Protein AF-A0A388PCB8-F1 (afdb_monomer)

Nearest PDB structures (foldseek):
  5nhk-assembly1_B  TM=7.273E-01  e=2.411E-04  Francisella tularensis
  5nbc-assembly1_D  TM=7.310E-01  e=4.867E-04  Francisella tularensis
  5nbc-assembly1_C  TM=7.295E-01  e=1.116E-03  Francisella tularensis
  2xig-assembly1_C  TM=7.421E-01  e=2.113E-03  Helicobacter pylori 26695
  2w57-assembly1_B  TM=7.264E-01  e=1.860E-03  Vibrio cholerae

Mean predicted aligned error: 13.51 Å

Foldseek 3Di:
DDDDDDDDDDDPDDDDPPDDDDDPQPDPPPPPDPDDDDDPVNVVVVQVVCCVVVQWPWDDDPPDDIDIGRPPDFDWAWEAAPPPRDIGTDHPPVRGPDPQDDPDPPPDDRPDDYDYHYHHDPVRVVVVD

Secondary structure (DSSP, 8-state):
----PPPPPPP--S----------------------S--HHHHHHHHHHHHHTTSSEEE--TTS--EEES--SS-EEEEEETTT--EEEEE-TTSSS-TT--S--TT--------EEEE--HHHHHHT-

Radius of gyration: 19.7 Å; Cα contacts (8 Å, |Δi|>4): 106; chains: 1; bounding box: 70×46×38 Å

pLDDT: mean 71.59, std 19.59, range [32.31, 94.56]

Structure (mmCIF, N/CA/C/O backbone):
data_AF-A0A388PCB8-F1
#
_entry.id   AF-A0A388PCB8-F1
#
loop_
_atom_site.group_PDB
_atom_site.id
_atom_site.type_symbol
_atom_site.label_atom_id
_atom_site.label_alt_id
_atom_site.label_comp_id
_atom_site.label_asym_id
_atom_site.label_entity_id
_atom_site.label_seq_id
_atom_site.pdbx_PDB_ins_code
_atom_site.Cartn_x
_atom_site.Cartn_y
_atom_site.Cartn_z
_atom_site.occupancy
_atom_site.B_iso_or_equiv
_atom_site.auth_seq_id
_atom_site.auth_comp_id
_atom_site.auth_asym_id
_atom_site.auth_atom_id
_atom_site.pdbx_PDB_model_num
ATOM 1 N N . MET A 1 1 ? 46.862 5.031 -2.424 1.00 42.44 1 MET A N 1
ATOM 2 C CA . MET A 1 1 ? 46.279 6.167 -3.170 1.00 42.44 1 MET A CA 1
ATOM 3 C C . MET A 1 1 ? 45.189 5.631 -4.089 1.00 42.44 1 MET A C 1
ATOM 5 O O . MET A 1 1 ? 45.490 5.217 -5.194 1.00 42.44 1 MET A O 1
ATOM 9 N N . THR A 1 2 ? 43.937 5.578 -3.635 1.00 37.69 2 THR A N 1
ATOM 10 C CA . THR A 1 2 ? 42.788 5.316 -4.518 1.00 37.69 2 THR A CA 1
ATOM 11 C C . THR A 1 2 ? 41.693 6.313 -4.169 1.00 37.69 2 THR A C 1
ATOM 13 O O . THR A 1 2 ? 41.108 6.277 -3.087 1.00 37.69 2 THR A O 1
ATOM 16 N N . SER A 1 3 ? 41.527 7.259 -5.085 1.00 35.50 3 SER A N 1
ATOM 17 C CA . SER A 1 3 ? 40.562 8.352 -5.102 1.00 35.50 3 SER A CA 1
ATOM 18 C C . SER A 1 3 ? 39.137 7.857 -4.817 1.00 35.50 3 SE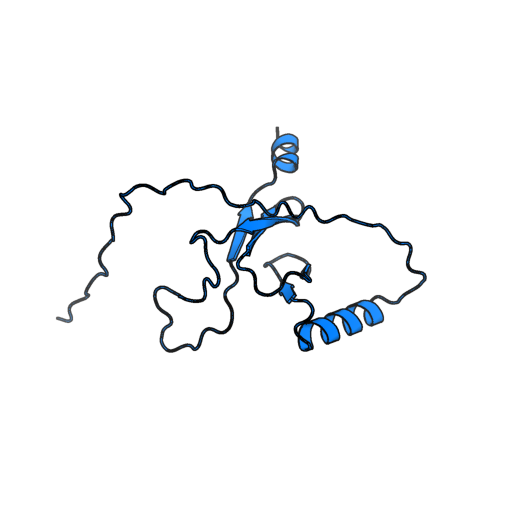R A C 1
ATOM 20 O O . SER A 1 3 ? 38.617 7.009 -5.537 1.00 35.50 3 SER A O 1
ATOM 22 N N . ARG A 1 4 ? 38.505 8.385 -3.760 1.00 43.06 4 ARG A N 1
ATOM 23 C CA . ARG A 1 4 ? 37.056 8.287 -3.534 1.00 43.06 4 ARG A CA 1
ATOM 24 C C . ARG A 1 4 ? 36.399 9.502 -4.184 1.00 43.06 4 ARG A C 1
ATOM 26 O O . ARG A 1 4 ? 36.451 10.597 -3.627 1.00 43.06 4 ARG A O 1
ATOM 33 N N . SER A 1 5 ? 35.778 9.314 -5.341 1.00 39.38 5 SER A N 1
ATOM 34 C CA . SER A 1 5 ? 34.886 10.304 -5.942 1.00 39.38 5 SER A CA 1
ATOM 35 C C . SER A 1 5 ? 33.566 10.349 -5.160 1.00 39.38 5 SER A C 1
ATOM 37 O O . SER A 1 5 ? 32.864 9.351 -5.014 1.00 39.38 5 SER A O 1
ATOM 39 N N . ARG A 1 6 ? 33.247 11.519 -4.598 1.00 42.94 6 ARG A N 1
ATOM 40 C CA . ARG A 1 6 ? 31.943 11.822 -3.986 1.00 42.94 6 ARG A CA 1
ATOM 41 C C . ARG A 1 6 ? 30.912 12.061 -5.099 1.00 42.94 6 ARG A C 1
ATOM 43 O O . ARG A 1 6 ? 31.255 12.783 -6.035 1.00 42.94 6 ARG A O 1
ATOM 50 N N . PRO A 1 7 ? 29.665 11.568 -5.010 1.00 39.44 7 PRO A N 1
ATOM 51 C CA . PRO A 1 7 ? 28.614 12.060 -5.887 1.00 39.44 7 PRO A CA 1
ATOM 52 C C . PRO A 1 7 ? 28.185 13.460 -5.426 1.00 39.44 7 PRO A C 1
ATOM 54 O O . PRO A 1 7 ? 27.984 13.721 -4.238 1.00 39.44 7 PRO A O 1
ATOM 57 N N . SER A 1 8 ? 28.120 14.370 -6.391 1.00 37.56 8 SER A N 1
ATOM 58 C CA . SER A 1 8 ? 27.755 15.775 -6.250 1.00 37.56 8 SER A CA 1
ATOM 59 C C . SER A 1 8 ? 26.316 15.943 -5.763 1.00 37.56 8 SER A C 1
ATOM 61 O O . SER A 1 8 ? 25.390 15.364 -6.329 1.00 37.56 8 SER A O 1
ATOM 63 N N . ALA A 1 9 ? 26.133 16.792 -4.753 1.00 38.53 9 ALA A N 1
ATOM 64 C CA . ALA A 1 9 ? 24.835 17.326 -4.368 1.00 38.53 9 ALA A CA 1
ATOM 65 C C . ALA A 1 9 ? 24.245 18.138 -5.533 1.00 38.53 9 ALA A C 1
ATOM 67 O O . ALA A 1 9 ? 24.868 19.093 -5.995 1.00 38.53 9 ALA A O 1
ATOM 68 N N . PHE A 1 10 ? 23.057 17.762 -6.006 1.00 38.84 10 PHE A N 1
ATOM 69 C CA . PHE A 1 10 ? 22.281 18.592 -6.926 1.00 38.84 10 PHE A CA 1
ATOM 70 C C . PHE A 1 10 ? 21.419 19.589 -6.136 1.00 38.84 10 PHE A C 1
ATOM 72 O O . PHE A 1 10 ? 20.791 19.194 -5.149 1.00 38.84 10 PHE A O 1
ATOM 79 N N . PRO A 1 11 ? 21.363 20.869 -6.547 1.00 34.94 11 PRO A N 1
ATOM 80 C CA . PRO A 1 11 ? 20.571 21.880 -5.869 1.00 34.94 11 PRO A CA 1
ATOM 81 C C . PRO A 1 11 ? 19.112 21.788 -6.333 1.00 34.94 11 PRO A C 1
ATOM 83 O O . PRO A 1 11 ? 18.802 21.971 -7.508 1.00 34.94 11 PRO A O 1
ATOM 86 N N . PHE A 1 12 ? 18.195 21.514 -5.405 1.00 39.44 12 PHE A N 1
ATOM 87 C CA . PHE A 1 12 ? 16.765 21.724 -5.626 1.00 39.44 12 PHE A CA 1
ATOM 88 C C . PHE A 1 12 ? 16.464 23.213 -5.431 1.00 39.44 12 PHE A C 1
ATOM 90 O O . PHE A 1 12 ? 16.237 23.677 -4.316 1.00 39.44 12 PHE A O 1
ATOM 97 N N . SER A 1 13 ? 16.492 23.976 -6.519 1.00 39.00 13 SER A N 1
ATOM 98 C CA . SER A 1 13 ? 16.074 25.379 -6.530 1.00 39.00 13 SER A CA 1
ATOM 99 C C . SER A 1 13 ? 15.430 25.727 -7.873 1.00 39.00 13 SER A C 1
ATOM 101 O O . SER A 1 13 ? 16.132 26.014 -8.839 1.00 39.00 13 SER A O 1
ATOM 103 N N . GLY A 1 14 ? 14.095 25.696 -7.940 1.00 32.31 14 GLY A N 1
ATOM 104 C CA . GLY A 1 14 ? 13.317 26.188 -9.086 1.00 32.31 14 GLY A CA 1
ATOM 105 C C . GLY A 1 14 ? 11.854 25.725 -9.057 1.00 32.31 14 GLY A C 1
ATOM 106 O O . GLY A 1 14 ? 11.591 24.642 -8.544 1.00 32.31 14 GLY A O 1
ATOM 107 N N . PRO A 1 15 ? 10.890 26.543 -9.520 1.00 36.59 15 PRO A N 1
ATOM 108 C CA . PRO A 1 15 ? 9.520 26.571 -9.010 1.00 36.59 15 PRO A CA 1
ATOM 109 C C . PRO A 1 15 ? 8.668 25.421 -9.554 1.00 36.59 15 PRO A C 1
ATOM 111 O O . PRO A 1 15 ? 8.623 25.193 -10.759 1.00 36.59 15 PRO A O 1
ATOM 114 N N . PHE A 1 16 ? 7.938 24.730 -8.675 1.00 39.78 16 PHE A N 1
ATOM 115 C CA . PHE A 1 16 ? 6.872 23.813 -9.082 1.00 39.78 16 PHE A CA 1
ATOM 116 C C . PHE A 1 16 ? 5.707 24.632 -9.659 1.00 39.78 16 PHE A C 1
ATOM 118 O O . PHE A 1 16 ? 5.089 25.393 -8.906 1.00 39.78 16 PHE A O 1
ATOM 125 N N . PRO A 1 17 ? 5.355 24.500 -10.952 1.00 33.41 17 PRO A N 1
ATOM 126 C CA . PRO A 1 17 ? 4.121 25.078 -11.444 1.00 33.41 17 PRO A CA 1
ATOM 127 C C . PRO A 1 17 ? 2.962 24.253 -10.882 1.00 33.41 17 PRO A C 1
ATOM 129 O O . PRO A 1 17 ? 2.760 23.088 -11.220 1.00 33.41 17 PRO A O 1
ATOM 132 N N . ALA A 1 18 ? 2.199 24.871 -9.985 1.00 42.56 18 ALA A N 1
ATOM 133 C CA . ALA A 1 18 ? 0.916 24.363 -9.536 1.00 42.56 18 ALA A CA 1
ATOM 134 C C . ALA A 1 18 ? -0.086 24.467 -10.695 1.00 42.56 18 ALA A C 1
ATOM 136 O O . ALA A 1 18 ? -0.740 25.491 -10.873 1.00 42.56 18 ALA A O 1
ATOM 137 N N . THR A 1 19 ? -0.213 23.412 -11.495 1.00 38.16 19 THR A N 1
ATOM 138 C CA . THR A 1 19 ? -1.352 23.254 -12.405 1.00 38.16 19 THR A CA 1
ATOM 139 C C . THR A 1 19 ? -2.232 22.129 -11.877 1.00 38.16 19 THR A C 1
ATOM 141 O O . THR A 1 19 ? -1.844 20.964 -11.838 1.00 38.16 19 THR A O 1
ATOM 144 N N . LEU A 1 20 ? -3.416 22.508 -11.384 1.00 48.00 20 LEU A N 1
ATOM 145 C CA . LEU A 1 20 ? -4.475 21.595 -10.967 1.00 48.00 20 LEU A CA 1
ATOM 146 C C . LEU A 1 20 ? -4.815 20.624 -12.102 1.00 48.00 20 LEU A C 1
ATOM 148 O O . LEU A 1 20 ? -5.388 21.052 -13.098 1.00 48.00 20 LEU A O 1
ATOM 152 N N . THR A 1 21 ? -4.670 19.321 -11.867 1.00 37.09 21 THR A N 1
ATOM 153 C CA . THR A 1 21 ? -5.578 18.326 -12.452 1.00 37.09 21 THR A CA 1
ATOM 154 C C . THR A 1 21 ? -5.819 17.182 -11.470 1.00 37.09 21 THR A C 1
ATOM 156 O O . THR A 1 21 ? -4.965 16.331 -11.265 1.00 37.09 21 THR A O 1
ATOM 159 N N . ARG A 1 22 ? -7.027 17.192 -10.887 1.00 39.38 22 ARG A N 1
ATOM 160 C CA . ARG A 1 22 ? -7.746 16.076 -10.243 1.00 39.38 22 ARG A CA 1
ATOM 161 C C . ARG A 1 22 ? -7.010 15.334 -9.119 1.00 39.38 22 ARG A C 1
ATOM 163 O O . ARG A 1 22 ? -6.286 14.378 -9.347 1.00 39.38 22 ARG A O 1
ATOM 170 N N . ARG A 1 23 ? -7.350 15.681 -7.871 1.00 41.16 23 ARG A N 1
ATOM 171 C CA . ARG A 1 23 ? -7.179 14.773 -6.728 1.00 41.16 23 ARG A CA 1
ATOM 172 C C . ARG A 1 23 ? -8.099 13.566 -6.938 1.00 41.16 23 ARG A C 1
ATOM 174 O O . ARG A 1 23 ? -9.315 13.768 -6.921 1.00 41.16 23 ARG A O 1
ATOM 181 N N . PRO A 1 24 ? -7.606 12.328 -7.069 1.00 40.81 24 PRO A N 1
ATOM 182 C CA . PRO A 1 24 ? -8.452 11.197 -6.768 1.00 40.81 24 PRO A CA 1
ATOM 183 C C . PRO A 1 24 ? -8.484 11.112 -5.242 1.00 40.81 24 PRO A C 1
ATOM 185 O O . PRO A 1 2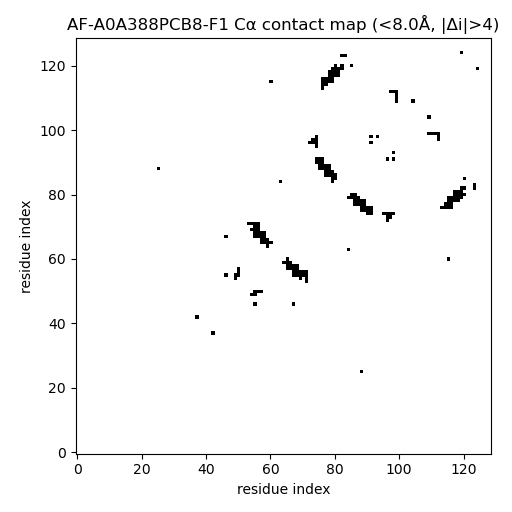4 ? -7.649 10.455 -4.632 1.00 40.81 24 PRO A O 1
ATOM 188 N N . THR A 1 25 ? -9.406 11.827 -4.591 1.00 45.78 25 THR A N 1
ATOM 189 C CA . THR A 1 25 ? -9.743 11.510 -3.199 1.00 45.78 25 THR A CA 1
ATOM 190 C C . THR A 1 25 ? -10.502 10.191 -3.224 1.00 45.78 25 THR A C 1
ATOM 192 O O . THR A 1 25 ? -11.734 10.169 -3.210 1.00 45.78 25 THR A O 1
ATOM 195 N N . TYR A 1 26 ? -9.767 9.089 -3.345 1.00 47.50 26 TYR A N 1
ATOM 196 C CA . TYR A 1 26 ? -10.318 7.769 -3.127 1.00 47.50 26 TYR A CA 1
ATOM 197 C C . TYR A 1 26 ? -10.509 7.613 -1.620 1.00 47.50 26 TYR A C 1
ATOM 199 O O . TYR A 1 26 ? -9.585 7.389 -0.846 1.00 47.50 26 TYR A O 1
ATOM 207 N N . SER A 1 27 ? -11.738 7.867 -1.183 1.00 45.47 27 SER A N 1
ATOM 208 C CA . SER A 1 27 ? -12.191 7.477 0.142 1.00 45.47 27 SER A CA 1
ATOM 209 C C . SER A 1 27 ? -12.635 6.022 0.027 1.00 45.47 27 SER A C 1
ATOM 211 O O . SER A 1 27 ? -13.589 5.766 -0.715 1.00 45.47 27 SER A O 1
ATOM 213 N N . PRO A 1 28 ? -11.997 5.067 0.727 1.00 47.38 28 PRO A N 1
ATOM 214 C CA . PRO A 1 28 ? -12.476 3.696 0.721 1.00 47.38 28 PRO A CA 1
ATOM 215 C C . PRO A 1 28 ? -13.883 3.681 1.328 1.00 47.38 28 PRO A C 1
ATOM 217 O O . PRO A 1 28 ? -14.067 3.847 2.539 1.00 47.38 28 PRO A O 1
ATOM 220 N N . ARG A 1 29 ? -14.907 3.508 0.484 1.00 46.19 29 ARG A N 1
ATOM 221 C CA . ARG A 1 29 ? -16.277 3.269 0.942 1.00 46.19 29 ARG A CA 1
ATOM 222 C C . ARG A 1 29 ? -16.315 1.873 1.546 1.00 46.19 29 ARG A C 1
ATOM 224 O O . ARG A 1 29 ? -16.473 0.886 0.836 1.00 46.19 29 ARG A O 1
ATOM 231 N N . ARG A 1 30 ? -16.202 1.787 2.873 1.00 47.31 30 ARG A N 1
ATOM 232 C CA . ARG A 1 30 ? -16.538 0.567 3.617 1.00 47.31 30 ARG A CA 1
ATOM 233 C C . ARG A 1 30 ? -18.033 0.299 3.473 1.00 47.31 30 ARG A C 1
ATOM 235 O O . ARG A 1 30 ? -18.842 0.794 4.252 1.00 47.31 30 ARG A O 1
ATOM 242 N N . SER A 1 31 ? -18.399 -0.481 2.468 1.00 52.19 31 SER A N 1
ATOM 243 C CA . SER A 1 31 ? -19.711 -1.107 2.381 1.00 52.19 31 SER A CA 1
ATOM 244 C C . SER A 1 31 ? -19.660 -2.388 3.213 1.00 52.19 31 SER A C 1
ATOM 246 O O . SER A 1 31 ? -19.020 -3.369 2.848 1.00 52.19 31 SER A O 1
ATOM 248 N N . ALA A 1 32 ? -20.286 -2.361 4.390 1.00 56.41 32 ALA A N 1
ATOM 249 C CA . ALA A 1 32 ? -20.423 -3.539 5.240 1.00 56.41 32 ALA A CA 1
ATOM 250 C C . ALA A 1 32 ? -21.531 -4.444 4.681 1.00 56.41 32 ALA A C 1
ATOM 252 O O . ALA A 1 32 ? -22.639 -4.500 5.210 1.00 56.41 32 ALA A O 1
ATOM 253 N N . LEU A 1 33 ? -21.249 -5.123 3.569 1.00 58.97 33 LEU A N 1
ATOM 254 C CA . LEU A 1 33 ? -22.110 -6.194 3.084 1.00 58.97 33 LEU A CA 1
ATOM 255 C C . LEU A 1 33 ? -21.982 -7.383 4.043 1.00 58.97 33 LEU A C 1
ATOM 257 O O . LEU A 1 33 ? -20.885 -7.894 4.276 1.00 58.97 33 LEU A O 1
ATOM 261 N N . LYS A 1 34 ? -23.109 -7.823 4.615 1.00 58.94 34 LYS A N 1
ATOM 262 C CA . LYS A 1 34 ? -23.187 -9.098 5.337 1.00 58.94 34 LYS A CA 1
ATOM 263 C C . LYS A 1 34 ? -23.110 -10.230 4.316 1.00 58.94 34 LYS A C 1
ATOM 265 O O . LYS A 1 34 ? -24.126 -10.693 3.809 1.00 58.94 34 LYS A O 1
ATOM 270 N N . LEU A 1 35 ? -21.894 -10.653 4.002 1.00 63.09 35 LEU A N 1
ATOM 271 C CA . LEU A 1 35 ? -21.658 -11.947 3.376 1.00 63.09 35 LEU A CA 1
ATOM 272 C C . LEU A 1 35 ? -22.050 -13.025 4.403 1.00 63.09 35 LEU A C 1
ATOM 274 O O . LEU A 1 35 ? -21.824 -12.835 5.600 1.00 63.09 35 LEU A O 1
ATOM 278 N N . GLY A 1 36 ? -22.684 -14.116 3.966 1.00 70.38 36 GLY A N 1
ATOM 279 C CA . GLY A 1 36 ? -22.982 -15.268 4.829 1.00 70.38 36 GLY A CA 1
ATOM 280 C C . GLY A 1 36 ? -21.713 -15.886 5.441 1.00 70.38 36 GLY A C 1
ATOM 281 O O . GLY A 1 36 ? -20.624 -15.317 5.366 1.00 70.38 36 GLY A O 1
ATOM 282 N N . SER A 1 37 ? -21.809 -17.074 6.041 1.00 78.31 37 SER A N 1
ATOM 283 C CA . SER A 1 37 ? -20.636 -17.745 6.622 1.00 78.31 37 SER A CA 1
ATOM 284 C C . SER A 1 37 ? -19.652 -18.214 5.537 1.00 78.31 37 SER A C 1
ATOM 286 O O . SER A 1 37 ? -19.699 -19.354 5.083 1.00 78.31 37 SER A O 1
ATOM 288 N N . ILE A 1 38 ? -18.752 -17.328 5.116 1.00 82.75 38 ILE A N 1
ATOM 289 C CA . ILE A 1 38 ? -17.587 -17.638 4.286 1.00 82.75 38 ILE A CA 1
ATOM 290 C C . ILE A 1 38 ? -16.384 -17.885 5.202 1.00 82.75 38 ILE A C 1
ATOM 292 O O . ILE A 1 38 ? -16.141 -17.138 6.153 1.00 82.75 38 ILE A O 1
ATOM 296 N N . SER A 1 39 ? -15.607 -18.932 4.913 1.00 87.81 39 SER A N 1
ATOM 297 C CA . SER A 1 39 ? -14.375 -19.212 5.653 1.00 87.81 39 SER A CA 1
ATOM 298 C C . SER A 1 39 ? -13.278 -18.195 5.310 1.00 87.81 39 SER A C 1
ATOM 300 O O . SER A 1 39 ? -13.168 -17.745 4.167 1.00 87.81 39 SER A O 1
ATOM 302 N N . ARG A 1 40 ? -12.400 -17.875 6.272 1.00 85.69 40 ARG A N 1
ATOM 303 C CA . ARG A 1 40 ? -11.218 -17.029 6.005 1.00 85.69 40 ARG A CA 1
ATOM 304 C C . ARG A 1 40 ? -10.333 -17.615 4.905 1.00 85.69 40 ARG A C 1
ATOM 306 O O . ARG A 1 40 ? -9.826 -16.862 4.083 1.00 85.69 40 ARG A O 1
ATOM 313 N N . GLN A 1 41 ? -10.182 -18.939 4.871 1.00 88.25 41 GLN A N 1
ATOM 314 C CA . GLN A 1 41 ? -9.377 -19.617 3.856 1.00 88.25 41 GLN A CA 1
ATOM 315 C C . GLN A 1 41 ? -9.914 -19.349 2.448 1.00 88.25 41 GLN A C 1
ATOM 317 O O . GLN A 1 41 ? -9.147 -19.020 1.552 1.00 88.25 41 GLN A O 1
ATOM 322 N N . SER A 1 42 ? -11.234 -19.424 2.264 1.00 91.06 42 SER A N 1
ATOM 323 C CA . SER A 1 42 ? -11.876 -19.136 0.980 1.00 91.06 42 SER A CA 1
ATOM 324 C C . SER A 1 42 ? -11.625 -17.694 0.534 1.00 91.06 42 SER A C 1
ATOM 326 O O . SER A 1 42 ? -11.325 -17.474 -0.635 1.00 91.06 42 SER A O 1
ATOM 328 N N . VAL A 1 43 ? -11.679 -16.725 1.458 1.00 90.06 43 VAL A N 1
ATOM 329 C CA . VAL A 1 43 ? -11.359 -15.317 1.155 1.00 90.06 43 VAL A CA 1
ATOM 330 C C . VAL A 1 43 ? -9.914 -15.178 0.683 1.00 90.06 43 VAL A C 1
ATOM 332 O O . VAL A 1 43 ? -9.676 -14.608 -0.376 1.00 90.06 43 VAL A O 1
ATOM 335 N N . TYR A 1 44 ? -8.951 -15.727 1.427 1.00 89.50 44 TYR A N 1
ATOM 336 C CA . TYR A 1 44 ? -7.539 -15.629 1.052 1.00 89.50 44 TYR A CA 1
ATOM 337 C C . TYR A 1 44 ? -7.216 -16.367 -0.250 1.00 89.50 44 TYR A C 1
ATOM 339 O O . TYR A 1 44 ? -6.424 -15.863 -1.037 1.00 89.50 44 TYR A O 1
ATOM 347 N N . ASN A 1 45 ? -7.868 -17.499 -0.534 1.00 92.81 45 ASN A N 1
ATOM 348 C CA . ASN A 1 45 ? -7.710 -18.192 -1.813 1.00 92.81 45 ASN A CA 1
ATOM 349 C C . ASN A 1 45 ? -8.152 -17.307 -2.986 1.00 92.81 45 ASN A C 1
ATOM 351 O O . ASN A 1 45 ? -7.429 -17.195 -3.970 1.00 92.81 45 ASN A O 1
ATOM 355 N N . VAL A 1 46 ? -9.311 -16.648 -2.874 1.00 93.25 46 VAL A N 1
ATOM 356 C CA . VAL A 1 46 ? -9.795 -15.729 -3.915 1.00 93.25 46 VAL A CA 1
ATOM 357 C C . VAL A 1 46 ? -8.857 -14.532 -4.061 1.00 93.25 46 VAL A C 1
ATOM 359 O O . VAL A 1 46 ? -8.489 -14.195 -5.180 1.00 93.25 46 VAL A O 1
ATOM 362 N N . LEU A 1 47 ? -8.422 -13.920 -2.954 1.00 92.94 47 LEU A N 1
ATOM 363 C CA . LEU A 1 47 ? -7.487 -12.791 -2.996 1.00 92.94 47 LEU A CA 1
ATOM 364 C C . LEU A 1 47 ? -6.159 -13.167 -3.664 1.00 92.94 47 LEU A C 1
ATOM 366 O O . LEU A 1 47 ? -5.659 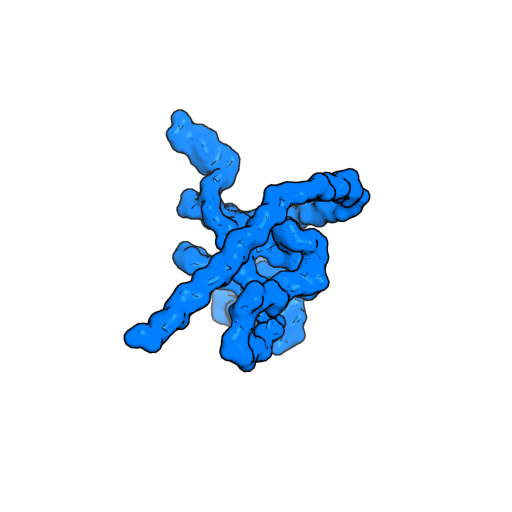-12.402 -4.484 1.00 92.94 47 LEU A O 1
ATOM 370 N N . ASN A 1 48 ? -5.620 -14.354 -3.379 1.00 90.88 48 ASN A N 1
ATOM 371 C CA . ASN A 1 48 ? -4.404 -14.842 -4.030 1.00 90.88 48 ASN A CA 1
ATOM 372 C C . ASN A 1 48 ? -4.616 -15.031 -5.536 1.00 90.88 48 ASN A C 1
ATOM 374 O O . ASN A 1 48 ? -3.851 -14.485 -6.317 1.00 90.88 48 ASN A O 1
ATOM 378 N N . VAL A 1 49 ? -5.703 -15.691 -5.955 1.00 94.50 49 VAL A N 1
ATOM 379 C CA . VAL A 1 49 ? -6.015 -15.872 -7.386 1.00 94.50 49 VAL A CA 1
ATOM 380 C C . VAL A 1 49 ? -6.171 -14.530 -8.105 1.00 94.50 49 VAL A C 1
ATOM 382 O O . VAL A 1 49 ? -5.668 -14.364 -9.213 1.00 94.50 49 VAL A O 1
ATOM 385 N N . LEU A 1 50 ? -6.849 -13.556 -7.494 1.00 92.88 50 LEU A N 1
ATOM 386 C CA . LEU A 1 50 ? -6.999 -12.218 -8.071 1.00 92.88 50 LEU A CA 1
ATOM 387 C C . LEU A 1 50 ? -5.659 -11.473 -8.155 1.00 92.88 50 LEU A C 1
ATOM 389 O O . LEU A 1 50 ? -5.437 -10.742 -9.120 1.00 92.88 50 LEU A O 1
ATOM 393 N N . THR A 1 51 ? -4.775 -11.677 -7.175 1.00 89.81 51 THR A N 1
ATOM 394 C CA . THR A 1 51 ? -3.424 -11.096 -7.165 1.00 89.81 51 THR A CA 1
ATOM 395 C C . THR A 1 51 ? -2.560 -11.717 -8.261 1.00 89.81 51 THR A C 1
ATOM 397 O O . THR A 1 51 ? -1.975 -10.995 -9.061 1.00 89.81 51 THR A O 1
ATOM 400 N N . ASP A 1 52 ? -2.565 -13.047 -8.385 1.00 89.62 52 ASP A N 1
ATOM 401 C CA . ASP A 1 52 ? -1.817 -13.788 -9.410 1.00 89.62 52 ASP A CA 1
ATOM 402 C C . ASP A 1 52 ? -2.269 -13.435 -10.835 1.00 89.62 52 ASP A C 1
ATOM 404 O O . ASP A 1 52 ? -1.493 -13.498 -11.787 1.00 89.62 52 ASP A O 1
ATOM 408 N N . LYS A 1 53 ? -3.544 -13.060 -11.001 1.00 90.62 53 LYS A N 1
ATOM 409 C CA . LYS A 1 53 ? -4.101 -12.581 -12.273 1.00 90.62 53 LYS A CA 1
ATOM 410 C C . LYS A 1 53 ? -3.854 -11.094 -12.535 1.00 90.62 53 LYS A C 1
ATOM 412 O O . LYS A 1 53 ? -4.249 -10.619 -13.596 1.00 90.62 53 LYS A O 1
ATOM 417 N N . GLY A 1 54 ? -3.238 -10.367 -11.601 1.00 84.31 54 GLY A N 1
ATOM 418 C CA . GLY A 1 54 ? -3.007 -8.926 -11.714 1.00 84.31 54 GLY A CA 1
ATOM 419 C C . GLY A 1 54 ? -4.297 -8.100 -11.714 1.00 84.31 54 GLY A C 1
ATOM 420 O O . GLY A 1 54 ? -4.326 -7.033 -12.315 1.00 84.31 54 GLY A O 1
ATOM 421 N N . ILE A 1 55 ? -5.372 -8.610 -11.096 1.00 86.88 55 ILE A N 1
ATOM 422 C CA . ILE A 1 55 ? -6.669 -7.916 -10.962 1.00 86.88 55 ILE A CA 1
ATOM 423 C C . ILE A 1 55 ? -6.694 -7.058 -9.697 1.00 86.88 55 ILE A C 1
ATOM 425 O O . ILE A 1 55 ? -7.271 -5.974 -9.695 1.00 86.88 55 ILE A O 1
ATOM 429 N N . ILE A 1 56 ? -6.065 -7.546 -8.624 1.00 89.38 56 ILE A N 1
ATOM 430 C CA . ILE A 1 56 ? -5.789 -6.765 -7.413 1.00 89.38 56 ILE A CA 1
ATOM 431 C C . ILE A 1 56 ? -4.287 -6.790 -7.121 1.00 89.38 56 ILE A C 1
ATOM 433 O O . ILE A 1 56 ? -3.582 -7.710 -7.531 1.00 89.38 56 ILE A O 1
ATOM 437 N N . ARG A 1 57 ? -3.796 -5.787 -6.405 1.00 83.94 57 ARG A N 1
ATOM 438 C CA . ARG A 1 57 ? -2.432 -5.732 -5.887 1.00 83.94 57 ARG A CA 1
ATOM 439 C C . ARG A 1 57 ? -2.449 -5.986 -4.387 1.00 83.94 57 ARG A C 1
ATOM 441 O O . ARG A 1 57 ? -3.363 -5.552 -3.685 1.00 83.94 57 ARG A O 1
ATOM 448 N N . ARG A 1 58 ? -1.431 -6.695 -3.900 1.00 86.12 58 ARG A N 1
ATOM 449 C CA . ARG A 1 58 ? -1.207 -6.961 -2.478 1.00 86.12 58 ARG A CA 1
ATOM 450 C C . ARG A 1 58 ? -0.080 -6.074 -1.967 1.00 86.12 58 ARG A C 1
ATOM 452 O O . ARG A 1 58 ? 1.032 -6.149 -2.469 1.00 86.12 58 ARG A O 1
ATOM 459 N N . ILE A 1 59 ? -0.360 -5.316 -0.918 1.00 81.38 59 ILE A N 1
ATOM 460 C CA . ILE A 1 59 ? 0.588 -4.440 -0.227 1.00 81.38 59 ILE A CA 1
ATOM 461 C C . ILE A 1 59 ? 0.783 -4.974 1.180 1.00 81.38 59 ILE A C 1
ATOM 463 O O . ILE A 1 59 ? -0.182 -5.278 1.884 1.00 81.38 59 ILE A O 1
ATOM 467 N N . GLN A 1 60 ? 2.031 -5.101 1.616 1.00 79.06 60 GLN A N 1
ATOM 468 C CA . GLN A 1 60 ? 2.333 -5.559 2.968 1.00 79.06 60 GLN A CA 1
ATOM 469 C C . GLN A 1 60 ? 3.321 -4.603 3.636 1.00 79.06 60 GLN A C 1
ATOM 471 O O . GLN A 1 60 ? 4.521 -4.878 3.672 1.00 79.06 60 GLN A O 1
ATOM 476 N N . PRO A 1 61 ? 2.821 -3.491 4.207 1.00 72.31 61 PRO A N 1
ATOM 477 C CA . PRO A 1 61 ? 3.646 -2.611 5.011 1.00 72.31 61 PRO A CA 1
ATOM 478 C C . PRO A 1 61 ? 4.240 -3.405 6.176 1.00 72.31 61 PRO A C 1
ATOM 480 O O . PRO A 1 61 ? 3.552 -4.233 6.783 1.00 72.31 61 PRO A O 1
ATOM 483 N N . ALA A 1 62 ? 5.506 -3.145 6.500 1.00 71.06 62 ALA A N 1
ATOM 484 C CA . ALA A 1 62 ? 6.142 -3.737 7.672 1.00 71.06 62 ALA A CA 1
ATOM 485 C C . ALA A 1 62 ? 5.263 -3.517 8.917 1.00 71.06 62 ALA A C 1
ATOM 487 O O . ALA A 1 62 ? 4.737 -2.427 9.114 1.00 71.06 62 ALA A O 1
ATOM 488 N N . GLU A 1 63 ? 5.081 -4.555 9.736 1.00 70.94 63 GLU A N 1
ATOM 489 C CA . GLU A 1 63 ? 4.263 -4.503 10.964 1.00 70.94 63 GLU A CA 1
ATOM 490 C C . GLU A 1 63 ? 2.751 -4.255 10.746 1.00 70.94 63 GLU A C 1
ATOM 492 O O . GLU A 1 63 ? 2.028 -3.957 11.696 1.00 70.94 63 GLU A O 1
ATOM 497 N N . SER A 1 64 ? 2.238 -4.422 9.520 1.00 70.19 64 SER A N 1
ATOM 498 C CA . SER A 1 64 ? 0.804 -4.354 9.206 1.00 70.19 64 SER A CA 1
ATOM 499 C C . SER A 1 64 ? 0.278 -5.665 8.616 1.00 70.19 64 SER A C 1
ATOM 501 O O . SER A 1 64 ? 1.009 -6.453 8.013 1.00 70.19 64 SER A O 1
ATOM 503 N N . ALA A 1 65 ? -1.033 -5.886 8.750 1.00 75.69 65 ALA A N 1
ATOM 504 C CA . ALA A 1 65 ? -1.735 -6.880 7.945 1.00 75.69 65 ALA A CA 1
ATOM 505 C C . ALA A 1 65 ? -1.622 -6.535 6.450 1.00 75.69 65 ALA A C 1
ATOM 507 O O . ALA A 1 65 ? -1.518 -5.358 6.089 1.00 75.69 65 ALA A O 1
ATOM 508 N N . ALA A 1 66 ? -1.677 -7.563 5.599 1.00 81.31 66 ALA A N 1
ATOM 509 C CA . ALA A 1 66 ? -1.707 -7.378 4.155 1.00 81.31 66 ALA A CA 1
ATOM 510 C C . ALA A 1 66 ? -2.967 -6.606 3.743 1.00 81.31 66 ALA A C 1
ATOM 512 O O . ALA A 1 66 ? -4.079 -6.927 4.169 1.00 81.31 66 ALA A O 1
ATOM 513 N N . LEU A 1 67 ? -2.766 -5.598 2.908 1.00 83.94 67 LEU A N 1
ATOM 514 C CA . LEU A 1 67 ? -3.801 -4.800 2.278 1.00 83.94 67 LEU A CA 1
ATOM 515 C C . LEU A 1 67 ? -3.919 -5.239 0.818 1.00 83.94 67 LEU A C 1
ATOM 517 O O . LEU A 1 67 ? -2.936 -5.661 0.211 1.00 83.94 67 LEU A O 1
ATOM 521 N N . TYR A 1 68 ? -5.128 -5.160 0.276 1.00 85.62 68 TYR A N 1
ATOM 522 C CA . TYR A 1 68 ? -5.408 -5.488 -1.117 1.00 85.62 68 TYR A CA 1
ATOM 523 C C . TYR A 1 68 ? -6.161 -4.323 -1.755 1.00 85.62 68 TYR A C 1
ATOM 525 O O . TYR A 1 68 ? -7.098 -3.802 -1.145 1.00 85.62 68 TYR A O 1
ATOM 533 N N . GLU A 1 69 ? -5.763 -3.933 -2.962 1.00 84.69 69 GLU A N 1
ATOM 534 C CA . GLU A 1 69 ? -6.367 -2.839 -3.729 1.00 84.69 69 GLU A CA 1
ATOM 535 C C . GLU A 1 69 ? -6.628 -3.265 -5.178 1.00 84.69 69 GLU A C 1
ATOM 537 O O . GLU A 1 69 ? -5.872 -4.046 -5.746 1.00 84.69 69 GLU A O 1
ATOM 542 N N . ASP A 1 70 ? -7.701 -2.766 -5.784 1.00 82.06 70 ASP A N 1
ATOM 543 C CA . ASP A 1 70 ? -8.055 -2.981 -7.197 1.00 82.06 70 ASP A CA 1
ATOM 544 C C . ASP A 1 70 ? -7.470 -1.904 -8.124 1.00 82.06 70 ASP A C 1
ATOM 546 O O . ASP A 1 70 ? -7.515 -2.011 -9.351 1.00 82.06 70 ASP A O 1
ATOM 550 N N . ARG A 1 71 ? -6.906 -0.849 -7.534 1.00 75.38 71 ARG A N 1
ATOM 551 C CA . ARG A 1 71 ? -6.360 0.297 -8.244 1.00 75.38 71 ARG A CA 1
ATOM 552 C C . ARG A 1 71 ? -4.924 0.029 -8.680 1.00 75.38 71 ARG A C 1
ATOM 554 O O . ARG A 1 71 ? -3.965 0.461 -8.055 1.00 75.38 71 ARG A O 1
ATOM 561 N N . ILE A 1 72 ? -4.800 -0.727 -9.762 1.00 69.25 72 ILE A N 1
ATOM 562 C CA . ILE A 1 72 ? -3.515 -1.146 -10.322 1.00 69.25 72 ILE A CA 1
ATOM 563 C C . ILE A 1 72 ? -3.115 -0.216 -11.465 1.00 69.25 72 ILE A C 1
ATOM 565 O O . ILE A 1 72 ? -3.940 0.174 -12.290 1.00 69.25 72 ILE A O 1
ATOM 569 N N . GLY A 1 73 ? -1.823 0.100 -11.545 1.00 65.12 73 GLY A N 1
ATOM 570 C CA . GLY A 1 73 ? -1.235 0.767 -12.707 1.00 65.12 73 GLY A CA 1
ATOM 571 C C . GLY A 1 73 ? -1.264 2.293 -12.661 1.00 65.12 73 GLY A C 1
ATOM 572 O O . GLY A 1 73 ? -0.725 2.923 -13.570 1.00 65.12 73 GLY A O 1
ATOM 573 N N . ASP A 1 74 ? -1.817 2.903 -11.608 1.00 69.31 74 ASP A N 1
ATOM 574 C CA . ASP A 1 74 ? -1.505 4.291 -11.283 1.00 69.31 74 ASP A CA 1
ATOM 575 C C . ASP A 1 74 ? -0.416 4.383 -10.208 1.00 69.31 74 ASP A C 1
ATOM 577 O O . ASP A 1 74 ? -0.119 3.444 -9.474 1.00 69.31 74 ASP A O 1
ATOM 581 N N . ASN A 1 75 ? 0.264 5.524 -10.188 1.00 68.19 75 ASN A N 1
ATOM 582 C CA . ASN A 1 75 ? 1.445 5.721 -9.364 1.00 68.19 75 ASN A CA 1
ATOM 583 C C . ASN A 1 75 ? 1.085 6.476 -8.091 1.00 68.19 75 ASN A C 1
ATOM 585 O O . ASN A 1 75 ? 1.445 7.644 -7.901 1.00 68.19 75 ASN A O 1
ATOM 589 N N . HIS A 1 76 ? 0.282 5.812 -7.269 1.00 80.69 76 HIS A N 1
ATOM 590 C CA . HIS A 1 76 ? -0.003 6.249 -5.918 1.00 80.69 76 HIS A CA 1
ATOM 591 C C . HIS A 1 76 ? 0.851 5.459 -4.919 1.00 80.69 76 HIS A C 1
ATOM 593 O O . HIS A 1 76 ? 1.410 4.398 -5.197 1.00 80.69 76 HIS A O 1
ATOM 599 N N . HIS A 1 77 ? 1.010 6.044 -3.748 1.00 85.31 77 HIS A N 1
ATOM 600 C CA . HIS A 1 77 ? 1.767 5.525 -2.624 1.00 85.31 77 HIS A CA 1
ATOM 601 C C . HIS A 1 77 ? 0.868 5.515 -1.404 1.00 85.31 77 HIS A C 1
ATOM 603 O O . HIS A 1 77 ? -0.193 6.142 -1.395 1.00 85.31 77 HIS A O 1
ATOM 609 N N . HIS A 1 78 ? 1.319 4.868 -0.340 1.00 87.38 78 HIS A N 1
ATOM 610 C CA . HIS A 1 78 ? 0.502 4.697 0.853 1.00 87.38 78 HIS A CA 1
ATOM 611 C C . HIS A 1 78 ? 1.091 5.475 2.022 1.00 87.38 78 HIS A C 1
ATOM 613 O O . HIS A 1 78 ? 2.280 5.383 2.317 1.00 87.38 78 HIS A O 1
ATOM 619 N N . LEU A 1 79 ? 0.253 6.239 2.720 1.00 88.69 79 LEU A N 1
ATOM 620 C CA . LEU A 1 79 ? 0.570 6.852 4.006 1.00 88.69 79 LEU A CA 1
ATOM 621 C C . LEU A 1 79 ? -0.113 6.058 5.120 1.00 88.69 79 LEU A C 1
ATOM 623 O O . LEU A 1 79 ? -1.338 6.055 5.221 1.00 88.69 79 LEU A O 1
ATOM 627 N N . VAL A 1 80 ? 0.678 5.422 5.982 1.00 89.56 80 VAL A N 1
ATOM 628 C CA . VAL A 1 80 ? 0.200 4.547 7.057 1.00 89.56 80 VAL A CA 1
ATOM 629 C C . VAL A 1 80 ? 0.389 5.202 8.425 1.00 89.56 80 VAL A C 1
ATOM 631 O O . VAL A 1 80 ? 1.473 5.659 8.801 1.00 89.56 80 VAL A O 1
ATOM 634 N N . CYS A 1 81 ? -0.685 5.239 9.215 1.00 89.81 81 CYS A N 1
ATOM 635 C CA . CYS A 1 81 ? -0.651 5.701 10.596 1.00 89.81 81 CYS A CA 1
ATOM 636 C C . CYS A 1 81 ? -0.068 4.630 11.525 1.00 89.81 81 CYS A C 1
ATOM 638 O O . CYS A 1 81 ? -0.691 3.593 11.741 1.00 89.81 81 CYS A O 1
ATOM 640 N N . ARG A 1 82 ? 1.040 4.939 12.200 1.00 89.56 82 ARG A N 1
ATOM 641 C CA . ARG A 1 82 ? 1.686 4.054 13.185 1.00 89.56 82 ARG A CA 1
ATOM 642 C C . ARG A 1 82 ? 0.820 3.721 14.400 1.00 89.56 82 ARG A C 1
ATOM 644 O O . ARG A 1 82 ? 1.092 2.761 15.099 1.00 89.56 82 ARG A O 1
ATOM 651 N N . THR A 1 83 ? -0.189 4.536 14.706 1.00 89.31 83 THR A N 1
ATOM 652 C CA . THR A 1 83 ? -1.010 4.355 15.918 1.00 89.31 83 THR A CA 1
ATOM 653 C C . THR A 1 83 ? -2.256 3.508 15.681 1.00 89.31 83 THR A C 1
ATOM 655 O O . THR A 1 83 ? -2.679 2.791 16.578 1.00 89.31 83 THR A O 1
ATOM 658 N N . CYS A 1 84 ? -2.885 3.614 14.512 1.00 88.75 84 CYS A N 1
ATOM 659 C CA . CYS A 1 84 ? -4.161 2.939 14.250 1.00 88.75 84 CYS A CA 1
ATOM 660 C C . CYS A 1 84 ? -4.191 2.129 12.954 1.00 88.75 84 CYS A C 1
ATOM 662 O O . CYS A 1 84 ? -5.239 1.584 12.621 1.00 88.75 84 CYS A O 1
ATOM 664 N N . GLY A 1 85 ? -3.094 2.102 12.193 1.00 86.75 85 GLY A N 1
ATOM 665 C CA . GLY A 1 85 ? -3.023 1.406 10.910 1.00 86.75 85 GLY A CA 1
ATOM 666 C C . GLY A 1 85 ? -3.889 2.022 9.810 1.00 86.75 85 GLY A C 1
ATOM 667 O O . GLY A 1 85 ? -4.091 1.391 8.781 1.00 86.75 85 GLY A O 1
ATOM 668 N N . LYS A 1 86 ? -4.438 3.235 9.999 1.00 86.88 86 LYS A N 1
ATOM 669 C CA . LYS A 1 86 ? -5.165 3.930 8.925 1.00 86.88 86 LYS A CA 1
ATOM 670 C C . LYS A 1 86 ? -4.209 4.183 7.759 1.00 86.88 86 LYS A C 1
ATOM 672 O O . LYS A 1 86 ? -3.191 4.843 7.968 1.00 86.88 86 LYS A O 1
ATOM 677 N N . THR A 1 87 ? -4.593 3.721 6.576 1.00 87.00 87 THR A N 1
ATOM 678 C CA . THR A 1 87 ? -3.872 3.931 5.319 1.00 87.00 87 THR A CA 1
ATOM 679 C C . THR A 1 87 ? -4.634 4.921 4.443 1.00 87.00 87 THR A C 1
ATOM 681 O O . THR A 1 87 ? -5.863 4.853 4.367 1.00 87.00 87 THR A O 1
ATOM 684 N N . GLU A 1 88 ? -3.918 5.855 3.823 1.00 87.12 88 GLU A N 1
ATOM 685 C CA . GLU A 1 88 ? -4.447 6.788 2.822 1.00 87.12 88 GLU A CA 1
ATOM 686 C C . GLU A 1 88 ? -3.559 6.795 1.577 1.00 87.12 88 GLU A C 1
ATOM 688 O O . GLU A 1 88 ? -2.334 6.709 1.693 1.00 87.12 88 GLU A O 1
ATOM 693 N N . ASP A 1 89 ? -4.180 6.940 0.409 1.00 84.62 89 ASP A N 1
ATOM 694 C CA . ASP A 1 89 ? -3.469 7.055 -0.862 1.00 84.62 89 ASP A CA 1
ATOM 695 C C . ASP A 1 89 ? -2.897 8.467 -1.014 1.00 84.62 89 ASP A C 1
ATOM 697 O O . ASP A 1 89 ? -3.579 9.472 -0.779 1.00 84.62 89 ASP A O 1
ATOM 701 N N . VAL A 1 90 ? -1.650 8.555 -1.462 1.00 81.81 90 VAL A N 1
ATOM 702 C CA . VAL A 1 90 ? -0.985 9.811 -1.817 1.00 81.81 90 VAL A CA 1
ATOM 703 C C . VAL A 1 90 ? -0.402 9.701 -3.222 1.00 81.81 90 VAL A C 1
ATOM 705 O O . VAL A 1 90 ? 0.068 8.643 -3.626 1.00 81.81 90 VAL A O 1
ATOM 708 N N . CYS A 1 91 ? -0.437 10.780 -4.003 1.00 75.88 91 CYS A N 1
ATOM 709 C CA . CYS A 1 91 ? 0.164 10.775 -5.341 1.00 75.88 91 CYS A CA 1
ATOM 710 C C . CYS A 1 91 ? 1.692 10.595 -5.261 1.00 75.88 91 CYS A C 1
ATOM 712 O O . CYS A 1 91 ? 2.307 11.081 -4.307 1.00 75.88 91 CYS A O 1
ATOM 714 N N . CYS A 1 92 ? 2.316 9.969 -6.273 1.00 75.31 92 CYS A N 1
ATOM 715 C CA . CYS A 1 92 ? 3.782 9.902 -6.351 1.00 75.31 92 CYS A CA 1
ATOM 716 C C . CYS A 1 92 ? 4.387 11.309 -6.307 1.00 75.31 92 CYS A C 1
ATOM 718 O O . CYS A 1 92 ? 3.909 12.243 -6.958 1.00 75.31 92 CYS A O 1
ATOM 720 N N . ALA A 1 93 ? 5.468 11.448 -5.539 1.00 68.81 93 ALA A N 1
ATOM 721 C CA . ALA A 1 93 ? 6.134 12.727 -5.310 1.00 68.81 93 ALA A CA 1
ATOM 722 C C . ALA A 1 93 ? 6.683 13.362 -6.603 1.00 68.81 93 ALA A C 1
ATOM 724 O O . ALA A 1 93 ? 6.849 14.577 -6.661 1.00 68.81 93 ALA A O 1
ATOM 725 N N . VAL A 1 94 ? 6.931 12.556 -7.646 1.00 68.69 94 VAL A N 1
ATOM 726 C CA . VAL A 1 94 ? 7.390 13.026 -8.966 1.00 68.69 94 VAL A CA 1
ATOM 727 C C . VAL A 1 94 ? 6.255 13.275 -9.973 1.00 68.69 94 VAL A C 1
ATOM 729 O O . VAL A 1 94 ? 6.513 13.635 -11.115 1.00 68.69 94 VAL A O 1
ATOM 732 N N . GLY A 1 95 ? 4.991 13.115 -9.570 1.00 61.19 95 GLY A N 1
ATOM 733 C CA . GLY A 1 95 ? 3.816 13.540 -10.340 1.00 61.19 95 GLY A CA 1
ATOM 734 C C . GLY A 1 95 ? 3.286 12.564 -11.401 1.00 61.19 95 GLY A C 1
ATOM 735 O O . GLY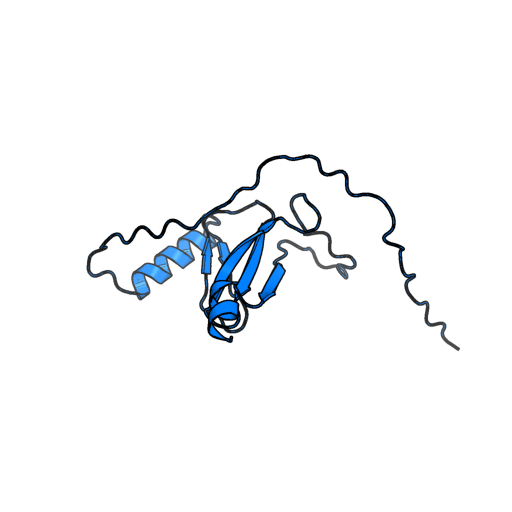 A 1 95 ? 2.072 12.513 -11.579 1.00 61.19 95 GLY A O 1
ATOM 736 N N . ALA A 1 96 ? 4.127 11.768 -12.074 1.00 58.91 96 ALA A N 1
ATOM 737 C CA . ALA A 1 96 ? 3.692 10.835 -13.127 1.00 58.91 96 ALA A CA 1
ATOM 738 C C . ALA A 1 96 ? 4.101 9.377 -12.867 1.00 58.91 96 ALA A C 1
ATOM 740 O O . ALA A 1 96 ? 5.093 9.091 -12.195 1.00 58.91 96 ALA A O 1
ATOM 741 N N . ALA A 1 97 ? 3.309 8.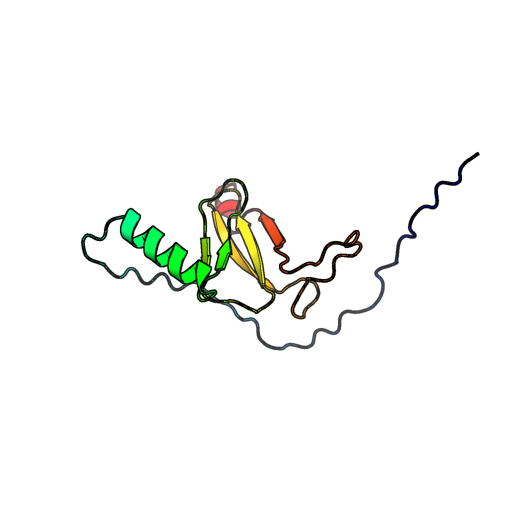445 -13.401 1.00 57.84 97 ALA A N 1
ATOM 742 C CA . ALA A 1 97 ? 3.593 7.017 -13.381 1.00 57.84 97 ALA A CA 1
ATOM 743 C C . ALA A 1 97 ? 4.651 6.615 -14.417 1.00 57.84 97 ALA A C 1
ATOM 745 O O . ALA A 1 97 ? 4.621 7.161 -15.520 1.00 57.84 97 ALA A O 1
ATOM 746 N N . PRO A 1 98 ? 5.506 5.619 -14.123 1.00 63.12 98 PRO A N 1
ATOM 747 C CA . PRO A 1 98 ? 5.712 4.942 -12.834 1.00 63.12 98 PRO A CA 1
ATOM 748 C C . PRO A 1 98 ? 7.030 5.397 -12.149 1.00 63.12 98 PRO A C 1
ATOM 750 O O . PRO A 1 98 ? 7.998 5.711 -12.842 1.00 63.12 98 PRO A O 1
ATOM 753 N N . CYS A 1 99 ? 7.132 5.414 -10.804 1.00 70.69 99 CYS A N 1
ATOM 754 C CA . CYS A 1 99 ? 8.403 5.736 -10.117 1.00 70.69 99 CYS A CA 1
ATOM 755 C C . CYS A 1 99 ? 9.383 4.526 -10.139 1.00 70.69 99 CYS A C 1
ATOM 757 O O . CYS A 1 99 ? 10.048 4.222 -9.154 1.00 70.69 99 CYS A O 1
ATOM 759 N N . LEU A 1 100 ? 9.484 3.836 -11.287 1.00 73.94 100 LEU A N 1
ATOM 760 C CA . LEU A 1 100 ? 10.408 2.712 -11.532 1.00 73.94 100 LEU A CA 1
ATOM 761 C C . LEU A 1 100 ? 11.849 3.179 -11.775 1.00 73.94 100 LEU A C 1
ATOM 763 O O . LEU A 1 100 ? 12.777 2.373 -11.794 1.00 73.94 100 LEU A O 1
ATOM 767 N N . THR A 1 101 ? 12.056 4.483 -11.955 1.00 75.19 101 THR A N 1
ATOM 768 C CA . THR A 1 101 ? 13.384 5.058 -12.159 1.00 75.19 101 THR A CA 1
ATOM 769 C C . THR A 1 101 ? 14.070 5.280 -10.815 1.00 75.19 101 THR A C 1
ATOM 771 O O . THR A 1 101 ? 14.034 6.372 -10.246 1.00 75.19 101 THR A O 1
ATOM 774 N N . ALA A 1 102 ? 14.717 4.237 -10.299 1.00 77.62 102 ALA A N 1
ATOM 775 C CA . ALA A 1 102 ? 15.639 4.386 -9.181 1.00 77.62 102 ALA A CA 1
ATOM 776 C C . ALA A 1 102 ? 16.855 5.228 -9.605 1.00 77.62 102 ALA A C 1
ATOM 778 O O . ALA A 1 102 ? 17.387 5.052 -10.702 1.00 77.62 102 ALA A O 1
ATOM 779 N N . HIS A 1 103 ? 17.333 6.107 -8.716 1.00 79.00 103 HIS A N 1
ATOM 780 C CA . HIS A 1 103 ? 18.528 6.927 -8.964 1.00 79.00 103 HIS A CA 1
ATOM 781 C C . HIS A 1 103 ? 19.748 6.077 -9.362 1.00 79.00 103 HIS A C 1
ATOM 783 O O . HIS A 1 103 ? 20.507 6.447 -10.252 1.00 79.00 103 HIS A O 1
ATOM 789 N N . SER A 1 104 ? 19.898 4.912 -8.732 1.00 82.56 104 SER A N 1
ATOM 790 C CA . SER A 1 104 ? 20.818 3.860 -9.150 1.00 82.56 104 SER A CA 1
ATOM 791 C C . SER A 1 104 ? 20.099 2.523 -9.034 1.00 82.56 104 SER A C 1
ATOM 793 O O . SER A 1 104 ? 19.654 2.149 -7.952 1.00 82.56 104 SER A O 1
ATOM 795 N N . HIS A 1 105 ? 19.971 1.812 -10.151 1.00 83.94 105 HIS A N 1
ATOM 796 C CA . HIS A 1 105 ? 19.313 0.504 -10.219 1.00 83.94 105 HIS A CA 1
ATOM 797 C C . HIS A 1 105 ? 20.313 -0.660 -10.173 1.00 83.94 105 HIS A C 1
ATOM 799 O O . HIS A 1 105 ? 19.894 -1.806 -10.127 1.00 83.94 105 HIS A O 1
ATOM 805 N N . HIS A 1 106 ? 21.629 -0.395 -10.174 1.00 87.44 106 HIS A N 1
ATOM 806 C CA . HIS A 1 106 ? 22.688 -1.406 -9.994 1.00 87.44 106 HIS A CA 1
ATOM 807 C C . HIS A 1 106 ? 22.562 -2.657 -10.895 1.00 87.44 106 HIS A C 1
ATOM 809 O O . HIS A 1 106 ? 22.910 -3.758 -10.481 1.00 87.44 106 HIS A O 1
ATOM 815 N N . GLY A 1 107 ? 22.062 -2.494 -12.125 1.00 88.62 107 GLY A N 1
ATOM 816 C CA . GLY A 1 107 ? 21.863 -3.597 -13.076 1.00 88.62 107 GLY A CA 1
ATOM 817 C C . GLY A 1 107 ? 20.589 -4.426 -12.866 1.00 88.62 107 GLY A C 1
ATOM 818 O O . GLY A 1 107 ? 20.363 -5.376 -13.609 1.00 88.62 107 GLY A O 1
ATOM 819 N N . PHE A 1 108 ? 19.738 -4.073 -11.901 1.00 87.50 108 PHE A N 1
ATOM 820 C CA . PHE A 1 108 ? 18.433 -4.705 -11.727 1.00 87.50 108 PHE A CA 1
ATOM 821 C C . PHE A 1 108 ? 17.448 -4.226 -12.793 1.00 87.50 108 PHE A C 1
ATOM 823 O O . PHE A 1 108 ? 17.369 -3.034 -13.101 1.00 87.50 108 PHE A O 1
ATOM 830 N N . LYS A 1 109 ? 16.643 -5.160 -13.307 1.00 87.06 109 LYS A N 1
ATOM 831 C CA . LYS A 1 109 ? 15.409 -4.837 -14.018 1.00 87.06 109 LYS A CA 1
ATOM 832 C C . LYS A 1 109 ? 14.330 -4.574 -12.967 1.00 87.06 109 LYS A C 1
ATOM 834 O O . LYS A 1 109 ? 13.997 -5.467 -12.196 1.00 87.06 109 LYS A O 1
ATOM 839 N N . ILE A 1 110 ? 13.849 -3.337 -12.898 1.00 83.56 110 ILE A N 1
ATOM 840 C CA . ILE A 1 110 ? 12.841 -2.922 -11.920 1.00 83.56 110 ILE A CA 1
ATOM 841 C C . ILE A 1 110 ? 11.466 -3.101 -12.557 1.00 83.56 110 ILE A C 1
ATOM 843 O O . ILE A 1 110 ? 11.121 -2.378 -13.490 1.00 83.56 110 ILE A O 1
ATOM 847 N N . ASP A 1 111 ? 10.698 -4.059 -12.046 1.00 78.38 111 ASP A N 1
ATOM 848 C CA . ASP A 1 111 ? 9.332 -4.322 -12.505 1.00 78.38 111 ASP A CA 1
ATOM 849 C C . ASP A 1 111 ? 8.276 -3.629 -11.609 1.00 78.38 111 ASP A C 1
ATOM 851 O O . ASP A 1 111 ? 7.174 -3.342 -12.071 1.00 78.38 111 ASP A O 1
ATOM 855 N N . GLU A 1 112 ? 8.617 -3.284 -10.357 1.00 77.62 112 GLU A N 1
ATOM 856 C CA . GLU A 1 112 ? 7.731 -2.592 -9.404 1.00 77.62 112 GLU A CA 1
ATOM 857 C C . GLU A 1 112 ? 8.520 -1.665 -8.459 1.00 77.62 112 GLU A C 1
ATOM 859 O O . GLU A 1 112 ? 9.670 -1.936 -8.109 1.00 77.62 112 GLU A O 1
ATOM 864 N N . ALA A 1 113 ? 7.888 -0.567 -8.032 1.00 80.19 113 ALA A N 1
ATOM 865 C CA . ALA A 1 113 ? 8.380 0.309 -6.974 1.00 80.19 113 ALA A CA 1
ATOM 866 C C . ALA A 1 113 ? 7.237 0.652 -6.012 1.00 80.19 113 ALA A C 1
ATOM 868 O O . ALA A 1 113 ? 6.209 1.189 -6.423 1.00 80.19 113 ALA A O 1
ATOM 869 N N . GLU A 1 114 ? 7.436 0.381 -4.724 1.00 78.94 114 GLU A N 1
ATOM 870 C CA . GLU A 1 114 ? 6.474 0.685 -3.668 1.00 78.94 114 GLU A CA 1
ATOM 871 C C . GLU A 1 114 ? 7.075 1.685 -2.677 1.00 78.94 114 GLU A C 1
ATOM 873 O O . GLU A 1 114 ? 8.179 1.493 -2.164 1.00 78.94 114 GLU A O 1
ATOM 878 N N . VAL A 1 115 ? 6.336 2.761 -2.395 1.00 83.44 115 VAL A N 1
ATOM 879 C CA . VAL A 1 115 ? 6.714 3.766 -1.398 1.00 83.44 115 VAL A CA 1
ATOM 880 C C . VAL A 1 115 ? 5.644 3.804 -0.318 1.00 83.44 115 VAL A C 1
ATOM 882 O O . VAL A 1 115 ? 4.467 4.033 -0.594 1.00 83.44 115 VAL A O 1
ATOM 885 N N . ILE A 1 116 ? 6.076 3.614 0.928 1.00 85.69 116 ILE A N 1
ATOM 886 C CA . ILE A 1 116 ? 5.214 3.692 2.105 1.00 85.69 116 ILE A CA 1
ATOM 887 C C . ILE A 1 116 ? 5.730 4.799 3.016 1.00 85.69 116 ILE A C 1
ATOM 889 O O . ILE A 1 116 ? 6.841 4.733 3.548 1.00 85.69 116 ILE A O 1
ATOM 893 N N . TYR A 1 117 ? 4.896 5.806 3.239 1.00 87.69 117 TYR A N 1
ATOM 894 C CA . TYR A 1 117 ? 5.131 6.839 4.233 1.00 87.69 117 TYR A CA 1
ATOM 895 C C . TYR A 1 117 ? 4.544 6.404 5.573 1.00 87.69 117 TYR A C 1
ATOM 897 O O . TYR A 1 117 ? 3.412 5.933 5.650 1.00 87.69 117 TYR A O 1
ATOM 905 N N . TRP A 1 118 ? 5.283 6.621 6.658 1.00 90.19 118 TRP A N 1
ATOM 906 C CA . TRP A 1 118 ? 4.827 6.294 8.006 1.00 90.19 118 TRP A CA 1
ATOM 907 C C . TRP A 1 118 ? 4.644 7.554 8.840 1.00 90.19 118 TRP A C 1
ATOM 909 O O . TRP A 1 118 ? 5.583 8.327 9.020 1.00 90.19 118 TRP A O 1
ATOM 919 N N . GLY A 1 119 ? 3.451 7.740 9.402 1.00 91.44 119 GLY A N 1
ATOM 920 C CA . GLY A 1 119 ? 3.109 8.941 10.163 1.00 91.44 119 GLY A CA 1
ATOM 921 C C . GLY A 1 119 ? 2.103 8.691 11.281 1.00 91.44 119 GLY A C 1
ATOM 922 O O . GLY A 1 119 ? 1.866 7.561 11.697 1.00 91.44 119 GLY A O 1
ATOM 923 N N . THR A 1 120 ? 1.498 9.763 11.792 1.00 93.56 120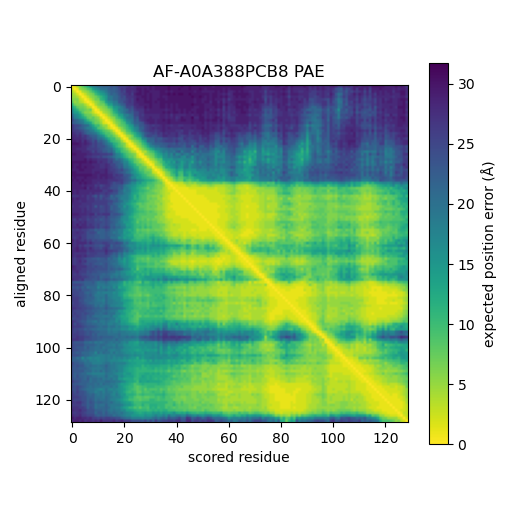 THR A N 1
ATOM 924 C CA . THR A 1 120 ? 0.372 9.692 12.738 1.00 93.56 120 THR A CA 1
ATOM 925 C C . THR A 1 120 ? -0.789 10.487 12.163 1.00 93.56 120 THR A C 1
ATOM 927 O O . THR A 1 120 ? -0.629 11.672 11.878 1.00 93.56 120 THR A O 1
ATOM 930 N N . CYS A 1 121 ? -1.954 9.858 11.995 1.00 93.44 121 CYS A N 1
ATOM 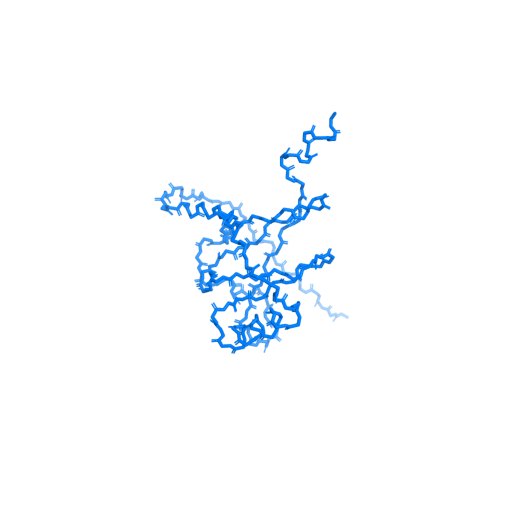931 C CA . CYS A 1 121 ? -3.111 10.518 11.396 1.00 93.44 121 CYS A CA 1
ATOM 932 C C . CYS A 1 121 ? -3.682 11.621 12.311 1.00 93.44 121 CYS A C 1
ATOM 934 O O . CYS A 1 121 ? -3.529 11.543 13.536 1.00 93.44 121 CYS A O 1
ATOM 936 N N . PRO A 1 122 ? -4.419 12.608 11.762 1.00 93.75 122 PRO A N 1
ATOM 937 C CA . PRO A 1 122 ? -4.974 13.713 12.548 1.00 93.75 122 PRO A CA 1
ATOM 938 C C . PRO A 1 122 ? -5.862 13.259 13.715 1.00 93.75 122 PRO A C 1
ATOM 940 O O . PRO A 1 122 ? -5.850 13.868 14.781 1.00 93.75 122 PRO A O 1
ATOM 943 N N . ALA A 1 123 ? -6.609 12.163 13.545 1.00 93.19 123 ALA A N 1
ATOM 944 C CA . ALA A 1 123 ? -7.443 11.603 14.607 1.00 93.19 123 ALA A CA 1
ATOM 945 C C . ALA A 1 123 ? -6.606 11.083 15.789 1.00 93.19 123 ALA A C 1
ATOM 947 O O . ALA A 1 123 ? -6.968 11.301 16.941 1.00 93.19 123 ALA A O 1
ATOM 948 N N . CYS A 1 124 ? -5.472 10.430 15.522 1.00 93.25 124 CYS A N 1
ATOM 949 C CA . CYS A 1 124 ? -4.564 9.944 16.561 1.00 93.25 124 CYS A CA 1
ATOM 950 C C . CYS A 1 124 ? -3.747 11.074 17.193 1.00 93.25 124 CYS A C 1
ATOM 952 O O . CYS A 1 124 ? -3.504 11.031 18.394 1.00 93.25 124 CYS A O 1
ATOM 954 N N . GLN A 1 125 ? -3.379 12.1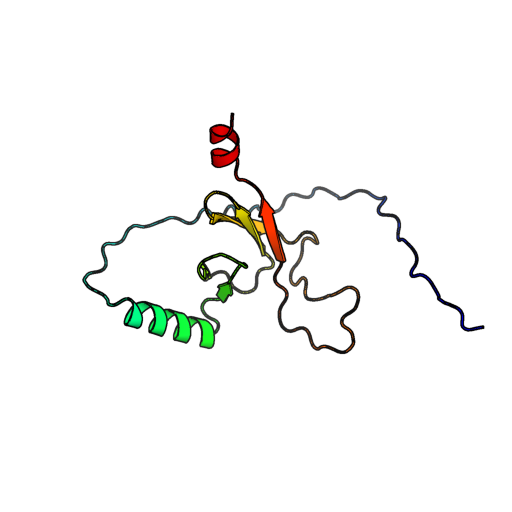04 16.426 1.00 94.56 125 GLN A N 1
ATOM 955 C CA . GLN A 1 125 ? -2.730 13.297 16.977 1.00 94.56 125 GLN A CA 1
ATOM 956 C C . GLN A 1 125 ? -3.638 14.017 17.984 1.00 94.56 125 GLN A C 1
ATOM 958 O O . GLN A 1 125 ? -3.180 14.400 19.054 1.00 94.56 125 GLN A O 1
ATOM 963 N N . LYS A 1 126 ? -4.940 14.137 17.686 1.00 94.06 126 LYS A N 1
ATOM 964 C CA . LYS A 1 126 ? -5.927 14.749 18.593 1.00 94.06 126 LYS A CA 1
ATOM 965 C C . LYS A 1 126 ? -6.168 13.947 19.878 1.00 94.06 126 LYS A C 1
ATOM 967 O O . LYS A 1 126 ? -6.527 14.547 20.877 1.00 94.06 126 LYS A O 1
ATOM 972 N N . LYS A 1 127 ? -5.969 12.623 19.860 1.00 85.88 127 LYS A N 1
ATOM 973 C CA . LYS A 1 127 ? -6.103 11.749 21.045 1.00 85.88 127 LYS A CA 1
ATOM 974 C C . LYS A 1 127 ? -4.887 11.772 21.977 1.00 85.88 127 LYS A C 1
ATOM 976 O O . LYS A 1 127 ? -4.994 11.294 23.096 1.00 85.88 127 LYS A O 1
ATOM 981 N N . LYS A 1 128 ? -3.733 12.254 21.501 1.00 62.19 128 LYS A N 1
ATOM 982 C CA . LYS A 1 128 ? -2.488 12.363 22.283 1.00 62.19 128 LYS A CA 1
ATOM 983 C C . LYS A 1 128 ? -2.324 13.724 22.983 1.00 62.19 128 LYS A C 1
ATOM 985 O O . LYS A 1 128 ? -1.256 13.967 23.537 1.00 62.19 128 LYS A O 1
ATOM 990 N N . ARG A 1 129 ? -3.320 14.610 22.903 1.00 52.84 129 ARG A N 1
ATOM 991 C CA . ARG A 1 129 ? -3.321 15.925 23.556 1.00 52.84 129 ARG A CA 1
ATOM 992 C C . ARG A 1 129 ? -4.177 15.908 24.807 1.00 52.84 129 ARG A C 1
ATOM 994 O O . ARG A 1 129 ? -5.179 15.162 24.794 1.00 52.84 129 ARG A O 1
#

Sequence (129 aa):
MTSRSRPSAFPFSGPFPATLTRRPTYSPRRSALKLGSISRQSVYNVLNVLTDKGIIRRIQPAESAALYEDRIGDNHHHLVCRTCGKTEDVCCAVGAAPCLTAHSHHGFKIDEAEVIYWGTCPACQKKKR

Solvent-accessible surface area (backbone atoms only — not comparable to full-atom values): 8940 Å² total; per-residue (Å²): 142,79,88,81,82,76,86,79,85,79,85,93,79,80,84,81,81,88,72,92,76,80,83,81,80,77,68,86,78,83,72,86,72,86,70,73,98,70,57,71,66,61,53,53,52,51,52,48,54,35,36,78,66,68,59,29,45,77,46,68,56,87,101,52,74,75,43,76,44,67,82,70,90,64,43,62,29,41,39,33,16,78,84,77,66,54,69,45,81,38,73,40,94,83,76,61,69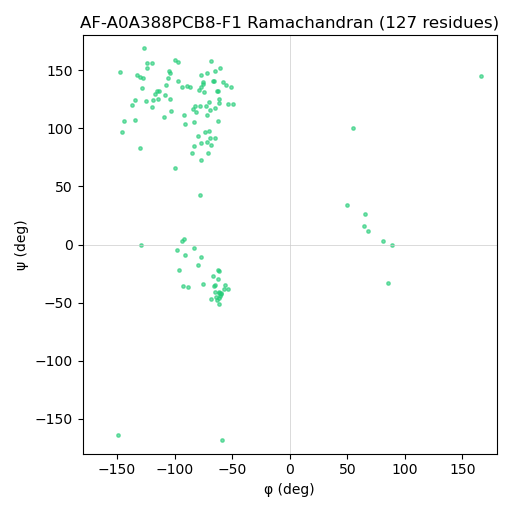,68,76,53,76,55,96,73,54,89,88,58,86,67,89,76,69,88,57,76,46,79,47,71,45,73,72,58,55,62,69,75,105